Protein AF-A0A8H7ZMB0-F1 (afdb_monomer_lite)

Secondary structure (DSSP, 8-state):
-------S---HHHHHHTTHHHHSEEEEEEBTTT--EEEHHHHHHHHHHHHHHHHHHHHTS----------S---PPPHHHHHHHHHHHHHGGG--HHHHHHHHHHTT-B-TTT-PBBPPPEEEE-SPP-EESTT--EE-

pLDDT: mean 82.45, std 14.94, range [34.44, 94.38]

InterPro domains:
  IPR027031 Glycyl-tRNA synthetase/DNA polymerase subunit gamma-2 [PTHR10745] (1-140)
  IPR045864 Class II Aminoacyl-tRNA synthetase/Biotinyl protein ligase (BPL) and lipoyl protein ligase (LPL) [G3DSA:3.30.930.10] (1-139)
  IPR045864 Class II Aminoacyl-tRNA synthetase/Biotinyl protein ligase (BPL) and lipoyl protein ligase (LPL) [SSF55681] (1-137)

Organism: NCBI:txid278681

Sequence (140 aa):
MHEVDCAIITPQEVLQTSGHTEKFVDWVVRDEQTGEILRADHVVAAVLRARLEADREARGDGAKKCKKRKRDETRVLEDDVKRDYEAVLARIDALGGEQLGNVITRLEIKNPETGNVLSKPTQFNLMFETTVGPTGQLKG

Foldseek 3Di:
DDDDDDDPADFPVVCVVVCLQPPQWFWWKAFPPPRDIGGLLVLLLVVLVVVLVLLCVLVPVDDDDDDDDDDDDSDNDPPVVNVVSVVCNVCSVVDDQVRSQCSCVVVVGARPPPRGHIDRIDIDHPDDWDAPDPVSPTID

Structure (mmCIF, N/CA/C/O backbone):
data_AF-A0A8H7ZMB0-F1
#
_entry.id   AF-A0A8H7ZMB0-F1
#
loop_
_atom_site.group_PDB
_atom_site.id
_atom_site.type_symbol
_atom_site.label_atom_id
_atom_site.label_alt_id
_atom_site.label_comp_id
_atom_site.label_asym_id
_atom_site.label_entity_id
_atom_site.label_seq_id
_atom_site.pdbx_PDB_ins_code
_atom_site.Cartn_x
_atom_site.Cartn_y
_atom_site.Cartn_z
_atom_site.occupancy
_atom_site.B_iso_or_equiv
_atom_site.auth_seq_id
_atom_site.auth_comp_id
_atom_site.auth_asym_id
_atom_site.auth_atom_id
_atom_site.pdbx_PDB_model_num
ATOM 1 N N . MET A 1 1 ? -37.747 -5.924 2.935 1.00 71.69 1 MET A N 1
ATOM 2 C CA . MET A 1 1 ? -36.474 -5.270 3.294 1.00 71.69 1 MET A CA 1
ATOM 3 C C . MET A 1 1 ? -36.817 -4.206 4.313 1.00 71.69 1 MET A C 1
ATOM 5 O O . MET A 1 1 ? -37.716 -3.425 4.033 1.00 71.69 1 MET A O 1
ATOM 9 N N . HIS A 1 2 ? -36.220 -4.258 5.500 1.00 84.75 2 HIS A N 1
ATOM 10 C CA . HIS A 1 2 ? -36.438 -3.245 6.529 1.00 84.75 2 HIS A CA 1
ATOM 11 C C . HIS A 1 2 ? -35.232 -2.323 6.544 1.00 84.75 2 HIS A C 1
ATOM 13 O O . HIS A 1 2 ? -34.098 -2.797 6.550 1.00 84.75 2 HIS A O 1
ATOM 19 N N . GLU A 1 3 ? -35.499 -1.028 6.487 1.00 92.38 3 GLU A N 1
ATOM 20 C CA . GLU A 1 3 ? -34.482 0.002 6.610 1.00 92.38 3 GLU A CA 1
ATOM 21 C C . GLU A 1 3 ? -34.212 0.262 8.092 1.00 92.38 3 GLU A C 1
ATOM 23 O O . GLU A 1 3 ? -35.138 0.277 8.906 1.00 92.38 3 GLU A O 1
ATOM 28 N N . VAL A 1 4 ? -32.937 0.422 8.436 1.00 94.38 4 VAL A N 1
ATOM 29 C CA . VAL A 1 4 ? -32.474 0.724 9.790 1.00 94.38 4 VAL A CA 1
ATOM 30 C C . VAL A 1 4 ? -31.376 1.771 9.669 1.00 94.38 4 VAL A C 1
ATOM 32 O O . VAL A 1 4 ? -30.512 1.643 8.803 1.00 94.38 4 VAL A O 1
ATOM 35 N N . ASP A 1 5 ? -31.414 2.778 10.535 1.00 93.88 5 ASP A N 1
ATOM 36 C CA . ASP A 1 5 ? -30.399 3.825 10.625 1.00 93.88 5 ASP A CA 1
ATOM 37 C C . ASP A 1 5 ? -29.558 3.614 11.894 1.00 93.88 5 ASP A C 1
ATOM 39 O O . ASP A 1 5 ? -30.102 3.435 12.988 1.00 93.88 5 ASP A O 1
ATOM 43 N N . CYS A 1 6 ? -28.235 3.578 11.739 1.00 93.75 6 CYS A N 1
ATOM 44 C CA . CYS A 1 6 ? -27.280 3.199 12.781 1.00 93.75 6 CYS A CA 1
ATOM 45 C C . CYS A 1 6 ? -26.242 4.308 13.001 1.00 93.75 6 CYS A C 1
ATOM 47 O O . CYS A 1 6 ? -25.905 5.064 12.093 1.00 93.75 6 CYS A O 1
ATOM 49 N N . ALA A 1 7 ? -25.682 4.375 14.210 1.00 92.69 7 ALA A N 1
ATOM 50 C CA . ALA A 1 7 ? -24.626 5.333 14.529 1.00 92.69 7 ALA A CA 1
ATOM 51 C C . ALA A 1 7 ? -23.319 5.033 13.769 1.00 92.69 7 ALA A C 1
ATOM 53 O O . ALA A 1 7 ? -22.952 3.875 13.585 1.00 92.69 7 ALA A O 1
ATOM 54 N N . ILE A 1 8 ? -22.596 6.092 13.382 1.00 91.75 8 ILE A N 1
ATOM 55 C CA . ILE A 1 8 ? -21.293 5.994 12.698 1.00 91.75 8 ILE A CA 1
ATOM 56 C C . ILE A 1 8 ? -20.165 5.706 13.702 1.00 91.75 8 ILE A C 1
ATOM 58 O O . ILE A 1 8 ? -19.303 4.865 13.454 1.00 91.75 8 ILE A O 1
ATOM 62 N N . ILE A 1 9 ? -20.172 6.398 14.848 1.00 91.56 9 ILE A N 1
ATOM 63 C CA . ILE A 1 9 ? -19.178 6.196 15.909 1.00 91.56 9 ILE A CA 1
ATOM 64 C C . ILE A 1 9 ? -19.439 4.837 16.553 1.00 91.56 9 ILE A C 1
ATOM 66 O O . ILE A 1 9 ? -20.509 4.613 17.123 1.00 91.56 9 ILE A O 1
ATOM 70 N N . THR A 1 10 ? -18.455 3.947 16.469 1.00 91.81 10 THR A N 1
ATOM 71 C CA . THR A 1 10 ? -18.589 2.553 16.889 1.00 91.81 10 THR A CA 1
ATOM 72 C C . THR A 1 10 ? -17.586 2.261 18.002 1.00 91.81 10 THR A C 1
ATOM 74 O O . THR A 1 10 ? -16.401 2.481 17.797 1.00 91.81 10 THR A O 1
ATOM 77 N N . PRO A 1 11 ? -18.002 1.743 19.170 1.00 91.25 11 PRO A N 1
ATOM 78 C CA . PRO A 1 11 ? -17.065 1.394 20.234 1.00 91.25 11 PRO A CA 1
ATOM 79 C C . PRO A 1 11 ? -16.004 0.391 19.762 1.00 91.25 11 PRO A C 1
ATOM 81 O O . PRO A 1 11 ? -16.324 -0.575 19.062 1.00 91.25 11 PRO A O 1
ATOM 84 N N . GLN A 1 12 ? -14.759 0.570 20.209 1.00 89.81 12 GLN A N 1
ATOM 85 C CA . GLN A 1 12 ? -13.629 -0.270 19.798 1.00 89.81 12 GLN A CA 1
ATOM 86 C C . GLN A 1 12 ? -13.883 -1.776 20.015 1.00 89.81 12 GLN A C 1
ATOM 88 O O . GLN A 1 12 ? -13.484 -2.592 19.185 1.00 89.81 12 GLN A O 1
ATOM 93 N N . GLU A 1 13 ? -14.591 -2.160 21.082 1.00 89.94 13 GLU A N 1
ATOM 94 C CA . GLU A 1 13 ? -14.920 -3.562 21.387 1.00 89.94 13 GLU A CA 1
ATOM 95 C C . GLU A 1 13 ? -15.743 -4.239 20.277 1.00 89.94 13 GLU A C 1
ATOM 97 O O . GLU A 1 13 ? -15.554 -5.423 19.986 1.00 89.94 13 GLU A O 1
ATOM 102 N N . VAL A 1 14 ? -16.622 -3.490 19.601 1.00 91.81 14 VAL A N 1
ATOM 103 C CA . VAL A 1 14 ? -17.444 -4.002 18.492 1.00 91.81 14 VAL A CA 1
ATOM 104 C C . VAL A 1 14 ? -16.571 -4.269 17.261 1.00 91.81 14 VAL A C 1
ATOM 106 O O . VAL A 1 14 ? -16.701 -5.307 16.604 1.00 91.81 14 VAL A O 1
ATOM 109 N N . LEU A 1 15 ? -15.631 -3.367 16.968 1.00 89.50 15 LEU A N 1
ATOM 110 C CA . LEU A 1 15 ? -14.686 -3.509 15.855 1.00 89.50 15 LEU A CA 1
ATOM 111 C C . LEU A 1 15 ? -13.670 -4.630 16.106 1.00 89.50 15 LEU A C 1
ATOM 113 O O . LEU A 1 15 ? -13.306 -5.352 15.177 1.00 89.50 15 LEU A O 1
ATOM 117 N N . GLN A 1 16 ? -13.263 -4.824 17.361 1.00 88.56 16 GLN A N 1
ATOM 118 C CA . GLN A 1 16 ? -12.398 -5.931 17.756 1.00 88.56 16 GLN A CA 1
ATOM 119 C C . GLN A 1 16 ? -13.121 -7.275 17.639 1.00 88.56 16 GLN A C 1
ATOM 121 O O . GLN A 1 16 ? -12.604 -8.203 17.023 1.00 88.56 16 GLN A O 1
ATOM 126 N N . THR A 1 17 ? -14.349 -7.367 18.154 1.00 91.31 17 THR A N 1
ATOM 127 C CA . THR A 1 17 ? -15.142 -8.608 18.119 1.00 91.31 17 THR A CA 1
ATOM 128 C C . THR A 1 17 ? -15.512 -9.016 16.690 1.00 91.31 17 THR A C 1
ATOM 130 O O . THR A 1 17 ? -15.530 -10.199 16.361 1.00 91.31 17 THR A O 1
ATOM 133 N N . SER A 1 18 ? -15.772 -8.045 15.811 1.00 91.88 18 SER A N 1
ATOM 134 C CA . SER A 1 18 ? -16.020 -8.304 14.385 1.00 91.88 18 SER A CA 1
ATOM 135 C C . SER A 1 18 ? -14.745 -8.612 13.582 1.00 91.88 18 SER A C 1
ATOM 137 O O . SER A 1 18 ? -14.839 -9.032 12.428 1.00 91.88 18 SER A O 1
ATOM 139 N N . GLY A 1 19 ? -13.559 -8.434 14.175 1.00 86.25 19 GLY A N 1
ATOM 140 C CA . GLY A 1 19 ? -12.260 -8.684 13.545 1.00 86.25 19 GLY A CA 1
ATOM 141 C C . GLY A 1 19 ? -11.783 -7.580 12.595 1.00 86.25 19 GLY A C 1
ATOM 142 O O . GLY A 1 19 ? -10.793 -7.780 11.889 1.00 86.25 19 GLY A O 1
ATOM 143 N N . HIS A 1 20 ? -12.445 -6.418 12.566 1.00 87.00 20 HIS A N 1
ATOM 144 C CA . HIS A 1 20 ? -12.023 -5.284 11.737 1.00 87.00 20 HIS A CA 1
ATOM 145 C C . HIS A 1 20 ? -10.662 -4.739 12.180 1.00 87.00 20 HIS A C 1
ATOM 147 O O . HIS A 1 20 ? -9.839 -4.414 11.334 1.00 87.00 20 HIS A O 1
ATOM 153 N N . THR A 1 21 ? -10.372 -4.723 13.485 1.00 80.50 21 THR A N 1
ATOM 154 C CA . THR A 1 21 ? -9.079 -4.241 14.010 1.00 80.50 21 THR A CA 1
ATOM 155 C C . THR A 1 21 ? -7.875 -5.041 13.520 1.00 80.50 21 THR A C 1
ATOM 157 O O . THR A 1 21 ? -6.775 -4.506 13.471 1.00 80.50 21 THR A O 1
ATOM 160 N N . GLU A 1 22 ? -8.068 -6.313 13.169 1.00 82.06 22 GLU A N 1
ATOM 161 C CA . GLU A 1 22 ? -6.983 -7.210 12.752 1.00 82.06 22 GLU A CA 1
ATOM 162 C C . GLU A 1 22 ? -6.912 -7.378 11.232 1.00 82.06 22 GLU A C 1
ATOM 164 O O . GLU A 1 22 ? -5.833 -7.577 10.679 1.00 82.06 22 GLU A O 1
ATOM 169 N N . LYS A 1 23 ? -8.062 -7.327 10.549 1.00 82.50 23 LYS A N 1
ATOM 170 C CA . LYS A 1 23 ? -8.166 -7.630 9.114 1.00 82.50 23 LYS A CA 1
ATOM 171 C C . LYS A 1 23 ? -8.244 -6.392 8.232 1.00 82.50 23 LYS A C 1
ATOM 173 O O . LYS A 1 23 ? -7.942 -6.489 7.048 1.00 82.50 23 LYS A O 1
ATOM 178 N N . PHE A 1 24 ? -8.647 -5.248 8.779 1.00 85.75 24 PHE A N 1
ATOM 179 C CA . PHE A 1 24 ? -8.784 -3.998 8.033 1.00 85.75 24 PHE A CA 1
ATOM 180 C C . PHE A 1 24 ? -7.473 -3.201 8.043 1.00 85.75 24 PHE A C 1
ATOM 182 O O . PHE A 1 24 ? -7.415 -2.027 8.417 1.00 85.75 24 PHE A O 1
ATOM 189 N N . VAL A 1 25 ? -6.395 -3.891 7.673 1.00 87.12 25 VAL A N 1
ATOM 190 C CA . VAL A 1 25 ? -5.039 -3.349 7.631 1.00 87.12 25 VAL A CA 1
ATOM 191 C C . VAL A 1 25 ? -4.474 -3.492 6.227 1.00 87.12 25 VAL A C 1
ATOM 193 O O . VAL A 1 25 ? -4.558 -4.556 5.618 1.00 87.12 25 VAL A O 1
ATOM 196 N N . ASP A 1 26 ? -3.869 -2.420 5.731 1.00 91.19 26 ASP A N 1
ATOM 197 C CA . ASP A 1 26 ? -3.087 -2.443 4.500 1.00 91.19 26 ASP A CA 1
ATOM 198 C C . ASP A 1 26 ? -1.596 -2.526 4.818 1.00 91.19 26 ASP A C 1
ATOM 200 O O . ASP A 1 26 ? -1.124 -2.082 5.868 1.00 91.19 26 ASP A O 1
ATOM 204 N N . TRP A 1 27 ? -0.829 -3.064 3.874 1.00 92.44 27 TRP A N 1
ATOM 205 C CA . TRP A 1 27 ? 0.626 -3.022 3.933 1.00 92.44 27 TRP A CA 1
ATOM 206 C C . TRP A 1 27 ? 1.128 -1.708 3.347 1.00 92.44 27 TRP A C 1
ATOM 208 O O . TRP A 1 27 ? 0.907 -1.409 2.172 1.00 92.44 27 TRP A O 1
ATOM 218 N N . VAL A 1 28 ? 1.846 -0.936 4.155 1.00 93.19 28 VAL A N 1
ATOM 219 C CA . VAL A 1 28 ? 2.443 0.335 3.741 1.00 93.19 28 VAL A CA 1
ATOM 220 C C . VAL A 1 28 ? 3.958 0.281 3.826 1.00 93.19 28 VAL A C 1
ATOM 222 O O . VAL A 1 28 ? 4.530 -0.421 4.658 1.00 93.19 28 VAL A O 1
ATOM 225 N N . VAL A 1 29 ? 4.605 1.048 2.963 1.00 92.50 29 VAL A N 1
ATOM 226 C CA . VAL A 1 29 ? 6.047 1.276 2.938 1.00 92.50 29 VAL A CA 1
ATOM 227 C C . VAL A 1 29 ? 6.315 2.758 3.124 1.00 92.50 29 VAL A C 1
ATOM 229 O O . VAL A 1 29 ? 5.543 3.601 2.671 1.00 92.50 29 VAL A O 1
ATOM 232 N N . ARG A 1 30 ? 7.414 3.080 3.798 1.00 91.69 30 ARG A N 1
ATOM 233 C CA . ARG A 1 30 ? 7.816 4.456 4.064 1.00 91.69 30 ARG A CA 1
ATOM 234 C C . ARG A 1 30 ? 9.061 4.799 3.263 1.00 91.69 30 ARG A C 1
ATOM 236 O O . ARG A 1 30 ? 10.024 4.037 3.271 1.00 91.69 30 ARG A O 1
ATOM 243 N N . ASP A 1 31 ? 9.059 5.949 2.604 1.00 92.00 31 ASP A N 1
ATOM 244 C CA . ASP A 1 31 ? 10.274 6.535 2.038 1.00 92.00 31 ASP A CA 1
ATOM 245 C C . ASP A 1 31 ? 11.170 7.016 3.190 1.00 92.00 31 ASP A C 1
ATOM 247 O O . ASP A 1 31 ? 10.761 7.846 4.007 1.00 92.00 31 ASP A O 1
ATOM 251 N N . GLU A 1 32 ? 12.384 6.470 3.297 1.00 87.06 32 GLU A N 1
ATOM 252 C CA . GLU A 1 32 ? 13.279 6.764 4.423 1.00 87.06 32 GLU A CA 1
ATOM 253 C C . GLU A 1 32 ? 13.739 8.227 4.469 1.00 87.06 32 GLU A C 1
ATOM 255 O O . GLU A 1 32 ? 14.088 8.719 5.542 1.00 87.06 32 GLU A O 1
ATOM 260 N N . GLN A 1 33 ? 13.724 8.935 3.336 1.00 86.38 33 GLN A N 1
ATOM 261 C CA . GLN A 1 33 ? 14.208 10.313 3.259 1.00 86.38 33 GLN A CA 1
ATOM 262 C C . GLN A 1 33 ? 13.082 11.336 3.380 1.00 86.38 33 GLN A C 1
ATOM 264 O O . GLN A 1 33 ? 13.236 12.328 4.089 1.00 86.38 33 GLN A O 1
ATOM 269 N N . THR A 1 34 ? 11.955 11.121 2.696 1.00 86.38 34 THR A N 1
ATOM 270 C CA . THR A 1 34 ? 10.828 12.073 2.726 1.00 86.38 34 THR A CA 1
ATOM 271 C C . THR A 1 34 ? 9.855 11.792 3.866 1.00 86.38 34 THR A C 1
ATOM 273 O O . THR A 1 34 ? 9.113 12.679 4.282 1.00 86.38 34 THR A O 1
ATOM 276 N N . GLY A 1 35 ? 9.860 10.566 4.394 1.00 84.75 35 GLY A N 1
ATOM 277 C CA . GLY A 1 35 ? 8.895 10.107 5.383 1.00 84.75 35 GLY A CA 1
ATOM 278 C C . GLY A 1 35 ? 7.502 9.848 4.813 1.00 84.75 35 GLY A C 1
ATOM 279 O O . GLY A 1 35 ? 6.594 9.572 5.595 1.00 84.75 35 GLY A O 1
ATOM 280 N N . GLU A 1 36 ? 7.339 9.927 3.492 1.00 88.69 36 GLU A N 1
ATOM 281 C CA . GLU A 1 36 ? 6.086 9.654 2.798 1.00 88.69 36 GLU A CA 1
ATOM 282 C C . GLU A 1 36 ? 5.670 8.192 2.987 1.00 88.69 36 GLU A C 1
ATOM 284 O O . GLU A 1 36 ? 6.494 7.280 2.877 1.00 88.69 36 GLU A O 1
ATOM 289 N N . ILE A 1 37 ? 4.390 7.977 3.291 1.00 90.44 37 ILE A N 1
ATOM 290 C CA . ILE A 1 37 ? 3.806 6.650 3.479 1.00 90.44 37 ILE A CA 1
ATOM 291 C C . ILE A 1 37 ? 3.037 6.297 2.215 1.00 90.44 37 ILE A C 1
ATOM 293 O O . ILE A 1 37 ? 2.101 6.991 1.826 1.00 90.44 37 ILE A O 1
ATOM 297 N N . LEU A 1 38 ? 3.429 5.193 1.595 1.00 91.19 38 LEU A N 1
ATOM 298 C CA . LEU A 1 38 ? 2.856 4.702 0.356 1.00 91.19 38 LEU A CA 1
ATOM 299 C C . LEU A 1 38 ? 2.297 3.300 0.576 1.00 91.19 38 LEU A C 1
ATOM 301 O O . LEU A 1 38 ? 2.865 2.487 1.304 1.00 91.19 38 LEU A O 1
ATOM 305 N N . ARG A 1 39 ? 1.195 2.987 -0.098 1.00 91.94 39 ARG A N 1
ATOM 306 C CA . ARG A 1 39 ? 0.662 1.625 -0.141 1.00 91.94 39 ARG A CA 1
ATOM 307 C C . ARG A 1 39 ? 1.603 0.701 -0.915 1.00 91.94 39 ARG A C 1
ATOM 309 O O . ARG A 1 39 ? 1.964 0.995 -2.056 1.00 91.94 39 ARG A O 1
ATOM 316 N N . ALA A 1 40 ? 2.015 -0.403 -0.295 1.00 91.56 40 ALA A N 1
ATOM 317 C CA . ALA A 1 40 ? 3.048 -1.290 -0.829 1.00 91.56 40 ALA A CA 1
ATOM 318 C C . ALA A 1 40 ? 2.624 -1.943 -2.155 1.00 91.56 40 ALA A C 1
ATOM 320 O O . ALA A 1 40 ? 3.399 -1.987 -3.109 1.00 91.56 40 ALA A O 1
ATOM 321 N N . ASP A 1 41 ? 1.375 -2.395 -2.230 1.00 90.69 41 ASP A N 1
ATOM 322 C CA . ASP A 1 41 ? 0.743 -2.968 -3.417 1.00 90.69 41 ASP A CA 1
ATOM 323 C C . ASP A 1 41 ? 0.697 -1.966 -4.578 1.00 90.69 41 ASP A C 1
ATOM 325 O O . ASP A 1 41 ? 1.104 -2.283 -5.696 1.00 90.69 41 ASP A O 1
ATOM 329 N N . HIS A 1 42 ? 0.305 -0.720 -4.311 1.00 90.88 42 HIS A N 1
ATOM 330 C CA . HIS A 1 42 ? 0.255 0.323 -5.334 1.00 90.88 42 HIS A CA 1
ATOM 331 C C . HIS A 1 42 ? 1.642 0.668 -5.881 1.00 90.88 42 HIS A C 1
ATOM 333 O O . HIS A 1 42 ? 1.807 0.818 -7.093 1.00 90.88 42 HIS A O 1
ATOM 339 N N . VAL A 1 43 ? 2.649 0.764 -5.011 1.00 91.44 43 VAL A N 1
ATOM 340 C CA . VAL A 1 43 ? 4.029 1.055 -5.421 1.00 91.44 43 VAL A CA 1
ATOM 341 C C . VAL A 1 43 ? 4.582 -0.060 -6.301 1.00 91.44 43 VAL A C 1
ATOM 343 O O . VAL A 1 43 ? 5.119 0.205 -7.379 1.00 91.44 43 VAL A O 1
ATOM 346 N N . VAL A 1 44 ? 4.412 -1.314 -5.879 1.00 90.75 44 VAL A N 1
ATOM 347 C CA . VAL A 1 44 ? 4.855 -2.474 -6.657 1.00 90.75 44 VAL A CA 1
ATOM 348 C C . VAL A 1 44 ? 4.115 -2.530 -7.996 1.00 90.75 44 VAL A C 1
ATOM 350 O O . VAL A 1 44 ? 4.755 -2.688 -9.037 1.00 90.75 44 VAL A O 1
ATOM 353 N N . ALA A 1 45 ? 2.795 -2.319 -8.007 1.00 91.12 45 ALA A N 1
ATOM 354 C CA . ALA A 1 45 ? 2.009 -2.300 -9.235 1.00 91.12 45 ALA A CA 1
ATOM 355 C C . ALA A 1 45 ? 2.465 -1.205 -10.208 1.00 91.12 45 ALA A C 1
ATOM 357 O O . ALA A 1 45 ? 2.626 -1.472 -11.400 1.00 91.12 45 ALA A O 1
ATOM 358 N N . ALA A 1 46 ? 2.693 0.014 -9.715 1.00 90.88 46 ALA A N 1
ATOM 359 C CA . ALA A 1 46 ? 3.128 1.143 -10.530 1.00 90.88 46 ALA A CA 1
ATOM 360 C C . ALA A 1 46 ? 4.498 0.885 -11.173 1.00 90.88 46 ALA A C 1
ATOM 362 O O . ALA A 1 46 ? 4.661 1.083 -12.377 1.00 90.88 46 ALA A O 1
ATOM 363 N N . VAL A 1 47 ? 5.466 0.382 -10.399 1.00 90.50 47 VAL A N 1
ATOM 364 C CA . VAL A 1 47 ? 6.822 0.112 -10.901 1.00 90.50 47 VAL A CA 1
ATOM 365 C C . VAL A 1 47 ? 6.836 -1.046 -11.898 1.00 90.50 47 VAL A C 1
ATOM 367 O O . VAL A 1 47 ? 7.496 -0.948 -12.932 1.00 90.50 47 VAL A O 1
ATOM 370 N N . LEU A 1 48 ? 6.088 -2.124 -11.642 1.00 89.44 48 LEU A N 1
ATOM 371 C CA . LEU A 1 48 ? 5.991 -3.249 -12.576 1.00 89.44 48 LEU A CA 1
ATOM 372 C C . LEU A 1 48 ? 5.316 -2.848 -13.890 1.00 89.44 48 LEU A C 1
ATOM 374 O O . LEU A 1 48 ? 5.824 -3.182 -14.959 1.00 89.44 48 LEU A O 1
ATOM 378 N N . ARG A 1 49 ? 4.217 -2.085 -13.829 1.00 88.69 49 ARG A N 1
ATOM 379 C CA . ARG A 1 49 ? 3.547 -1.558 -15.028 1.00 88.69 49 ARG A CA 1
ATOM 380 C C . ARG A 1 49 ? 4.472 -0.650 -15.834 1.00 88.69 49 ARG A C 1
ATOM 382 O O . ARG A 1 49 ? 4.597 -0.855 -17.035 1.00 88.69 49 ARG A O 1
ATOM 389 N N . ALA A 1 50 ? 5.188 0.266 -15.180 1.00 88.50 50 ALA A N 1
ATOM 390 C CA . ALA A 1 50 ? 6.143 1.146 -15.853 1.00 88.50 50 ALA A CA 1
ATOM 391 C C . ALA A 1 50 ? 7.279 0.366 -16.546 1.00 88.50 50 ALA A C 1
ATOM 393 O O . ALA A 1 50 ? 7.667 0.702 -17.663 1.00 88.50 50 ALA A O 1
ATOM 394 N N . ARG A 1 51 ? 7.790 -0.708 -15.923 1.00 87.88 51 ARG A N 1
ATOM 395 C CA . ARG A 1 51 ? 8.806 -1.588 -16.534 1.00 87.88 51 ARG A CA 1
ATOM 396 C C . ARG A 1 51 ? 8.260 -2.351 -17.747 1.00 87.88 51 ARG A C 1
ATOM 398 O O . ARG A 1 51 ? 8.954 -2.454 -18.753 1.00 87.88 51 ARG A O 1
ATOM 405 N N . LEU A 1 52 ? 7.028 -2.859 -17.667 1.00 86.62 52 LEU A N 1
ATOM 406 C CA . LEU A 1 52 ? 6.361 -3.552 -18.778 1.00 86.62 52 LEU A CA 1
ATOM 407 C C . LEU A 1 52 ? 6.047 -2.610 -19.951 1.00 86.62 52 LEU A C 1
ATOM 409 O O . LEU A 1 52 ? 6.199 -2.994 -21.110 1.00 86.62 52 LEU A O 1
ATOM 413 N N . GLU A 1 53 ? 5.635 -1.374 -19.665 1.00 85.88 53 GLU A N 1
ATOM 414 C CA . GLU A 1 53 ? 5.432 -0.342 -20.686 1.00 85.88 53 GLU A CA 1
ATOM 415 C C . GLU A 1 53 ? 6.751 0.031 -21.372 1.00 85.88 53 GLU A C 1
ATOM 417 O O . GLU A 1 53 ? 6.801 0.066 -22.601 1.00 85.88 53 GLU A O 1
ATOM 422 N N . ALA A 1 54 ? 7.836 0.208 -20.610 1.00 84.38 54 ALA A N 1
ATOM 423 C CA . ALA A 1 54 ? 9.161 0.480 -21.167 1.00 84.38 54 ALA A CA 1
ATOM 424 C C . ALA A 1 54 ? 9.671 -0.653 -22.082 1.00 84.38 54 ALA A C 1
ATOM 426 O O . ALA A 1 54 ? 10.270 -0.377 -23.121 1.00 84.38 54 ALA A O 1
ATOM 427 N N . ASP A 1 55 ? 9.402 -1.921 -21.748 1.00 81.69 55 ASP A N 1
ATOM 428 C CA . ASP A 1 55 ? 9.712 -3.063 -22.624 1.00 81.69 55 ASP A CA 1
ATOM 429 C C . ASP A 1 55 ? 8.876 -3.053 -23.908 1.00 81.69 55 ASP A C 1
ATOM 431 O O . ASP A 1 55 ? 9.411 -3.249 -25.000 1.00 81.69 55 ASP A O 1
ATOM 435 N N . ARG A 1 56 ? 7.579 -2.741 -23.812 1.00 81.25 56 ARG A N 1
ATOM 436 C CA . ARG A 1 56 ? 6.714 -2.605 -24.991 1.00 81.25 56 ARG A CA 1
ATOM 437 C C . ARG A 1 56 ? 7.189 -1.486 -25.925 1.00 81.25 56 ARG A C 1
ATOM 439 O O . ARG A 1 56 ? 7.163 -1.658 -27.145 1.00 81.25 56 ARG A O 1
ATOM 446 N N . GLU A 1 57 ? 7.638 -0.363 -25.367 1.00 79.44 57 GLU A N 1
ATOM 447 C CA . GLU A 1 57 ? 8.240 0.738 -26.128 1.00 79.44 57 GLU A CA 1
ATOM 448 C C . GLU A 1 57 ? 9.582 0.336 -26.762 1.00 79.44 57 GLU A C 1
ATOM 450 O O . GLU A 1 57 ? 9.845 0.698 -27.910 1.00 79.44 57 GLU A O 1
ATOM 455 N N . ALA A 1 58 ? 10.403 -0.458 -26.065 1.00 75.62 58 ALA A N 1
ATOM 456 C CA . ALA A 1 58 ? 11.678 -0.964 -26.575 1.00 75.62 58 ALA A CA 1
ATOM 457 C C . ALA A 1 58 ? 11.514 -1.988 -27.716 1.00 75.62 58 ALA A C 1
ATOM 459 O O . ALA A 1 58 ? 12.339 -2.016 -28.630 1.00 75.62 58 ALA A O 1
ATOM 460 N N . ARG A 1 59 ? 10.452 -2.808 -27.687 1.00 72.62 59 ARG A N 1
ATOM 461 C CA . ARG A 1 59 ? 10.130 -3.809 -28.725 1.00 72.62 59 ARG A CA 1
ATOM 462 C C . ARG A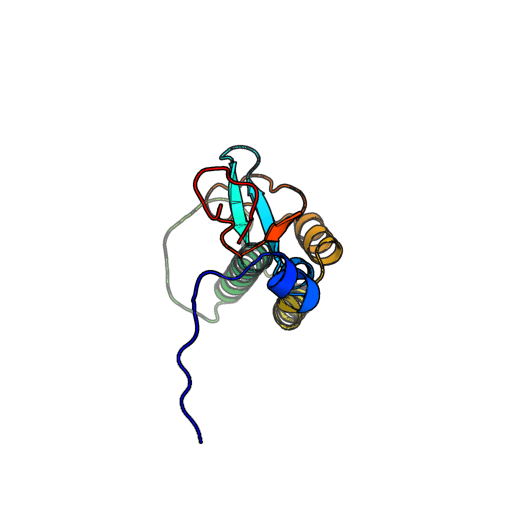 1 59 ? 9.406 -3.227 -29.949 1.00 72.62 59 ARG A C 1
ATOM 464 O O . ARG A 1 59 ? 9.360 -3.879 -30.987 1.00 72.62 59 ARG A O 1
ATOM 471 N N . GLY A 1 60 ? 8.904 -1.990 -29.868 1.00 62.53 60 GLY A N 1
ATOM 472 C CA . GLY A 1 60 ? 8.352 -1.253 -31.014 1.00 62.53 60 GLY A CA 1
ATOM 473 C C . GLY A 1 60 ? 6.841 -1.397 -31.249 1.00 62.53 60 GLY A C 1
ATOM 474 O O . GLY A 1 60 ? 6.342 -0.890 -32.252 1.00 62.53 60 GLY A O 1
ATOM 475 N N . ASP A 1 61 ? 6.088 -1.995 -30.320 1.00 58.12 61 ASP A N 1
ATOM 476 C CA . ASP A 1 61 ? 4.643 -2.265 -30.464 1.00 58.12 61 ASP A CA 1
ATOM 477 C C . ASP A 1 61 ? 3.723 -1.085 -30.054 1.00 58.12 61 ASP A C 1
ATOM 479 O O . ASP A 1 61 ? 2.521 -1.257 -29.814 1.00 58.12 61 ASP A O 1
ATOM 483 N N . GLY A 1 62 ? 4.260 0.136 -29.938 1.00 48.19 62 GLY A N 1
ATOM 484 C CA . GLY A 1 62 ? 3.487 1.316 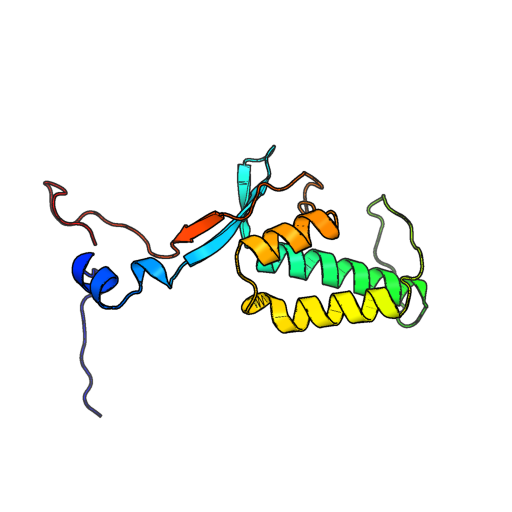-29.534 1.00 48.19 62 GLY A CA 1
ATOM 485 C C . GLY A 1 62 ? 4.194 2.648 -29.775 1.00 48.19 62 GLY A C 1
ATOM 486 O O . GLY A 1 62 ? 4.982 3.113 -28.961 1.00 48.19 62 GLY A O 1
ATOM 487 N N . ALA A 1 63 ? 3.866 3.318 -30.879 1.00 48.50 63 ALA A N 1
ATOM 488 C CA . ALA A 1 63 ? 4.286 4.690 -31.134 1.00 48.50 63 ALA A CA 1
ATOM 489 C C . ALA A 1 63 ? 3.514 5.682 -30.244 1.00 48.50 63 ALA A C 1
ATOM 491 O O . ALA A 1 63 ? 2.384 6.029 -30.573 1.00 48.50 63 ALA A O 1
ATOM 492 N N . LYS A 1 64 ? 4.136 6.198 -29.174 1.00 43.03 64 LYS A N 1
ATOM 493 C CA . LYS A 1 64 ? 3.881 7.544 -28.613 1.00 43.03 64 LYS A CA 1
ATOM 494 C C . LYS A 1 64 ? 5.120 8.030 -27.845 1.00 43.03 64 LYS A C 1
ATOM 496 O O .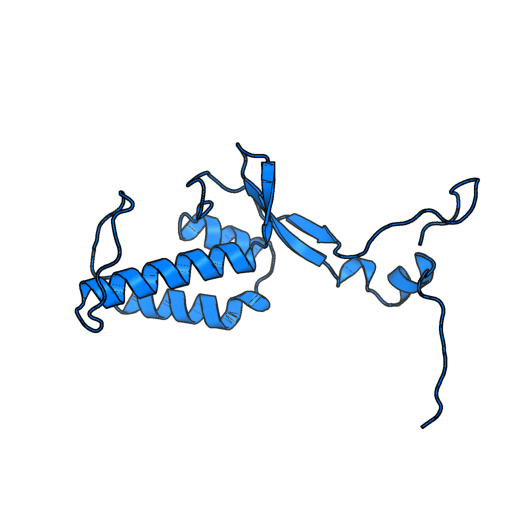 LYS A 1 64 ? 5.374 7.622 -26.725 1.00 43.03 64 LYS A O 1
ATOM 501 N N . LYS A 1 65 ? 5.889 8.948 -28.446 1.00 44.38 65 LYS A N 1
ATOM 502 C CA . LYS A 1 65 ? 6.983 9.675 -27.772 1.00 44.38 65 LYS A CA 1
ATOM 503 C C . LYS A 1 65 ? 6.430 10.461 -26.575 1.00 44.38 65 LYS A C 1
ATOM 505 O O . LYS A 1 65 ? 5.750 11.463 -26.794 1.00 44.38 65 LYS A O 1
ATOM 510 N N . CYS A 1 66 ? 6.812 10.109 -25.348 1.00 35.31 66 CYS A N 1
ATOM 511 C CA . CYS A 1 66 ? 6.787 11.045 -24.224 1.00 35.31 66 CYS A CA 1
ATOM 512 C C . CYS A 1 66 ? 8.182 11.200 -23.598 1.00 35.31 66 CYS A C 1
ATOM 514 O O . CYS A 1 66 ? 9.042 10.329 -23.664 1.00 35.31 66 CYS A O 1
ATOM 516 N N . LYS A 1 67 ? 8.452 12.411 -23.116 1.00 34.44 67 LYS A N 1
ATOM 517 C CA . LYS A 1 67 ? 9.782 12.956 -22.840 1.00 34.44 67 LYS A CA 1
ATOM 518 C C . LYS A 1 67 ? 10.394 12.415 -21.539 1.00 34.44 67 LYS A C 1
ATOM 520 O O . LYS A 1 67 ? 9.870 12.654 -20.462 1.00 34.44 67 LYS A O 1
ATOM 525 N N . LYS A 1 68 ? 11.602 11.860 -21.674 1.00 38.56 68 LYS A N 1
ATOM 526 C CA . LYS A 1 68 ? 12.806 12.040 -20.832 1.00 38.56 68 LYS A CA 1
ATOM 527 C C . LYS A 1 68 ? 12.575 12.248 -19.317 1.00 38.56 68 LYS A C 1
ATOM 529 O O . LYS A 1 68 ? 12.584 13.380 -18.837 1.00 38.56 68 LYS A O 1
ATOM 534 N N . ARG A 1 69 ? 12.611 11.152 -18.555 1.00 34.94 69 ARG A N 1
ATOM 535 C CA . ARG A 1 69 ? 13.334 11.089 -17.270 1.00 34.94 69 ARG A CA 1
ATOM 536 C C . ARG A 1 69 ? 14.403 9.995 -17.375 1.00 34.94 69 ARG A C 1
ATOM 538 O O . ARG A 1 69 ? 14.222 9.005 -18.069 1.00 34.94 69 ARG A O 1
ATOM 545 N N . LYS A 1 70 ? 15.589 10.298 -16.855 1.00 39.91 70 LYS A N 1
ATOM 546 C CA . LYS A 1 70 ? 16.869 9.628 -17.134 1.00 39.91 70 LYS A CA 1
ATOM 547 C C . LYS A 1 70 ? 17.122 8.544 -16.074 1.00 39.91 70 LYS A C 1
ATOM 549 O O . LYS A 1 70 ? 16.936 8.865 -14.905 1.00 39.91 70 LYS A O 1
ATOM 554 N N . ARG A 1 71 ? 17.686 7.396 -16.510 1.00 35.12 71 ARG A N 1
ATOM 555 C CA . ARG A 1 71 ? 18.264 6.260 -15.734 1.00 35.12 71 ARG A CA 1
ATOM 556 C C . ARG A 1 71 ? 17.207 5.195 -15.362 1.00 35.12 71 ARG A C 1
ATOM 558 O O . ARG A 1 71 ? 16.269 5.536 -14.666 1.00 35.12 71 ARG A O 1
ATOM 565 N N . ASP A 1 72 ? 17.212 3.943 -15.817 1.00 36.31 72 ASP A N 1
ATOM 566 C CA . ASP A 1 72 ? 18.248 3.012 -16.286 1.00 36.31 72 ASP A CA 1
ATOM 567 C C . ASP A 1 72 ? 17.775 2.237 -17.538 1.00 36.31 72 ASP A C 1
ATOM 569 O O . ASP A 1 72 ? 16.589 1.983 -17.708 1.00 36.31 72 ASP A O 1
ATOM 573 N N . GLU A 1 73 ? 18.735 1.919 -18.406 1.00 41.62 73 GLU A N 1
ATOM 574 C CA . GLU A 1 73 ? 18.752 0.904 -19.476 1.00 41.62 73 GLU A CA 1
ATOM 575 C C . GLU A 1 73 ? 17.422 0.469 -20.131 1.00 41.62 73 GLU A C 1
ATOM 577 O O . GLU A 1 73 ? 16.718 -0.423 -19.667 1.00 41.62 73 GLU A O 1
ATOM 582 N N . THR A 1 74 ? 17.156 1.006 -21.329 1.00 46.94 74 THR A N 1
ATOM 583 C CA . THR A 1 74 ? 16.237 0.427 -22.323 1.00 46.94 74 THR A CA 1
ATOM 584 C C . THR A 1 74 ? 16.793 -0.918 -22.804 1.00 46.94 74 THR A C 1
ATOM 586 O O . THR A 1 74 ? 17.434 -1.008 -23.850 1.00 46.94 74 THR A O 1
ATOM 589 N N . ARG A 1 75 ? 16.617 -1.964 -22.000 1.00 55.75 75 ARG A N 1
ATOM 590 C CA . ARG A 1 75 ? 16.982 -3.341 -22.327 1.00 55.75 75 ARG A CA 1
ATOM 591 C C . ARG A 1 75 ? 15.684 -4.122 -22.475 1.00 55.75 75 ARG A C 1
ATOM 593 O O . ARG A 1 75 ? 14.824 -4.038 -21.605 1.00 55.75 75 ARG A O 1
ATOM 600 N N . VAL A 1 76 ? 15.536 -4.829 -23.593 1.00 61.84 76 VAL A N 1
ATOM 601 C CA . VAL A 1 76 ? 14.417 -5.757 -23.798 1.00 61.84 76 VAL A CA 1
ATOM 602 C C . VAL A 1 76 ? 14.409 -6.717 -22.611 1.00 61.84 76 VAL A C 1
ATOM 604 O O . VAL A 1 76 ? 15.432 -7.348 -22.332 1.00 61.84 76 VAL A O 1
ATOM 607 N N . LEU A 1 77 ? 13.300 -6.763 -21.873 1.00 69.19 77 LEU A N 1
ATOM 608 C CA . LEU A 1 77 ? 13.148 -7.719 -20.782 1.00 69.19 77 LEU A CA 1
ATOM 609 C C . LEU A 1 77 ? 13.099 -9.108 -21.408 1.00 69.19 77 LEU A C 1
ATOM 611 O O . LEU A 1 77 ? 12.473 -9.289 -22.451 1.00 69.19 77 LEU A O 1
ATOM 615 N N . GLU A 1 78 ? 13.746 -10.094 -20.796 1.00 76.50 78 GLU A N 1
ATOM 616 C CA . GLU A 1 78 ? 13.566 -11.476 -21.238 1.00 76.50 78 GLU A CA 1
ATOM 617 C C . GLU A 1 78 ? 12.098 -11.890 -21.055 1.00 76.50 78 GLU A C 1
ATOM 619 O O . GLU A 1 78 ? 11.426 -11.446 -20.116 1.00 76.50 78 GLU A O 1
ATOM 624 N N . ASP A 1 79 ? 11.584 -12.730 -21.958 1.00 79.69 79 ASP A N 1
ATOM 625 C CA . ASP A 1 79 ? 10.173 -13.143 -21.941 1.00 79.69 79 ASP A CA 1
ATOM 626 C C . ASP A 1 79 ? 9.787 -13.843 -20.625 1.00 79.69 79 ASP A C 1
ATOM 628 O O . ASP A 1 79 ? 8.651 -13.717 -20.163 1.00 79.69 79 ASP A O 1
ATOM 632 N N . ASP A 1 80 ? 10.744 -14.504 -19.971 1.00 82.25 80 ASP A N 1
ATOM 633 C CA . ASP A 1 80 ? 10.558 -15.112 -18.654 1.00 82.25 80 ASP A CA 1
ATOM 634 C C . ASP A 1 80 ? 10.340 -14.063 -17.549 1.00 82.25 80 ASP A C 1
ATOM 636 O O . ASP A 1 80 ? 9.416 -14.191 -16.745 1.00 82.25 80 ASP A O 1
ATOM 640 N N . VAL A 1 81 ? 11.098 -12.961 -17.556 1.00 85.25 81 VAL A N 1
ATOM 641 C CA . VAL A 1 81 ? 10.955 -11.872 -16.568 1.00 85.25 81 VAL A CA 1
ATOM 642 C C . VAL A 1 81 ? 9.618 -11.148 -16.738 1.00 85.25 81 VAL A C 1
ATOM 644 O O . VAL A 1 81 ? 8.976 -10.760 -15.760 1.00 85.25 81 VAL A O 1
ATOM 647 N N . LYS A 1 82 ? 9.161 -10.993 -17.984 1.00 84.62 82 LYS A N 1
ATOM 648 C CA . LYS A 1 82 ? 7.851 -10.412 -18.285 1.00 84.62 82 LYS A CA 1
ATOM 649 C C . LYS A 1 82 ? 6.714 -11.249 -17.696 1.00 84.62 82 LYS A C 1
ATOM 651 O O . LYS A 1 82 ? 5.833 -10.701 -17.033 1.00 84.62 82 LYS A O 1
ATOM 656 N N . ARG A 1 83 ? 6.764 -12.571 -17.892 1.00 86.62 83 ARG A N 1
ATOM 657 C CA . ARG A 1 83 ? 5.787 -13.507 -17.314 1.00 86.62 83 ARG A CA 1
ATOM 658 C C . ARG A 1 83 ? 5.792 -13.453 -15.790 1.00 86.62 83 ARG A C 1
ATOM 660 O O . ARG A 1 83 ? 4.721 -13.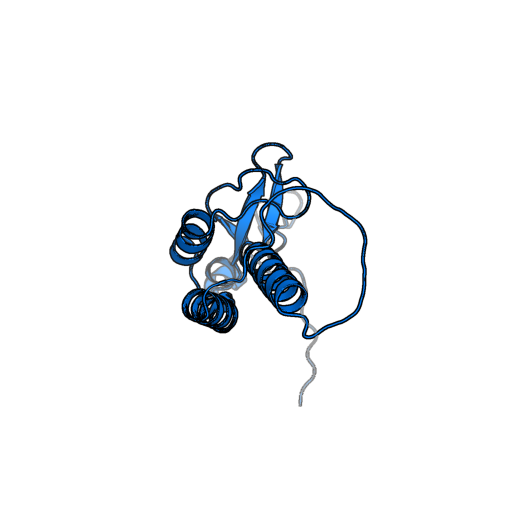468 -15.187 1.00 86.62 83 ARG A O 1
ATOM 667 N N . ASP A 1 84 ? 6.965 -13.332 -15.174 1.00 87.50 84 ASP A N 1
ATOM 668 C CA . ASP A 1 84 ? 7.084 -13.180 -13.724 1.00 87.50 84 ASP A CA 1
ATOM 669 C C . ASP A 1 84 ? 6.426 -11.889 -13.220 1.00 87.50 84 ASP A C 1
ATOM 671 O O . ASP A 1 84 ? 5.709 -11.910 -12.219 1.00 87.50 84 ASP A O 1
ATOM 675 N N . TYR A 1 85 ? 6.617 -10.762 -13.911 1.00 89.00 85 TYR A N 1
ATOM 676 C CA . TYR A 1 85 ? 5.985 -9.492 -13.539 1.00 89.00 85 TYR A CA 1
ATOM 677 C C . TYR A 1 85 ? 4.462 -9.545 -13.668 1.00 89.00 85 TYR A C 1
ATOM 679 O O . TYR A 1 85 ? 3.757 -9.103 -12.760 1.00 89.00 85 TYR A O 1
ATOM 687 N N . GLU A 1 86 ? 3.947 -10.126 -14.751 1.00 89.00 86 GLU A N 1
ATOM 688 C CA . GLU A 1 86 ? 2.509 -10.336 -14.942 1.00 89.00 86 GLU A CA 1
ATOM 689 C C . GLU A 1 86 ? 1.927 -11.275 -13.871 1.00 89.00 86 GLU A C 1
ATOM 691 O O . GLU A 1 86 ? 0.863 -10.996 -13.314 1.00 89.00 86 GLU A O 1
ATOM 696 N N . ALA A 1 87 ? 2.648 -12.340 -13.505 1.00 90.12 87 ALA A N 1
ATOM 697 C CA . ALA A 1 87 ? 2.237 -13.264 -12.449 1.00 90.12 87 ALA A CA 1
ATOM 698 C C . ALA A 1 87 ? 2.214 -12.608 -11.058 1.00 90.12 87 ALA A C 1
ATOM 700 O O . ALA A 1 87 ? 1.317 -12.888 -10.259 1.00 90.12 87 ALA A O 1
ATOM 701 N N . VAL A 1 88 ? 3.178 -11.728 -10.764 1.00 88.88 88 VAL A N 1
ATOM 702 C CA . VAL A 1 88 ? 3.198 -10.943 -9.520 1.00 88.88 88 VAL A CA 1
ATOM 703 C C . VAL A 1 88 ? 2.035 -9.950 -9.498 1.00 88.88 88 VAL A C 1
ATOM 705 O O . VAL A 1 88 ? 1.322 -9.893 -8.499 1.00 88.88 88 VAL A O 1
ATOM 708 N N . LEU A 1 89 ? 1.789 -9.226 -10.595 1.00 89.81 89 LEU A N 1
ATOM 709 C CA . LEU A 1 89 ? 0.664 -8.289 -10.711 1.00 89.81 89 LEU A CA 1
ATOM 710 C C . LEU A 1 89 ? -0.693 -8.979 -10.532 1.00 89.81 89 LEU A C 1
ATOM 712 O O . LEU A 1 89 ? -1.568 -8.431 -9.872 1.00 89.81 89 LEU A O 1
ATOM 716 N N . ALA A 1 90 ? -0.860 -10.188 -11.070 1.00 90.75 90 ALA A N 1
ATOM 717 C CA . ALA A 1 90 ? -2.102 -10.950 -10.947 1.00 90.75 90 ALA A CA 1
ATOM 718 C C . ALA A 1 90 ? -2.401 -11.420 -9.511 1.00 90.75 90 ALA A C 1
ATOM 720 O O . ALA A 1 90 ? -3.539 -11.763 -9.202 1.00 90.75 90 ALA A O 1
ATOM 721 N N . ARG A 1 91 ? -1.387 -11.479 -8.639 1.00 90.88 91 ARG A N 1
ATOM 722 C CA . ARG A 1 91 ? -1.505 -12.002 -7.268 1.00 90.88 91 ARG A CA 1
ATOM 723 C C . ARG A 1 91 ? -1.252 -10.951 -6.194 1.00 90.88 91 ARG A C 1
ATOM 725 O O . ARG A 1 91 ? -1.242 -11.311 -5.022 1.00 90.88 91 ARG A O 1
ATOM 732 N N . ILE A 1 92 ? -1.039 -9.694 -6.578 1.00 89.94 92 ILE A N 1
ATOM 733 C CA . ILE A 1 92 ? -0.540 -8.642 -5.689 1.00 89.94 92 ILE A CA 1
ATOM 734 C C . ILE A 1 92 ? -1.441 -8.407 -4.471 1.00 89.94 92 ILE A C 1
ATOM 736 O O . ILE A 1 92 ? -0.929 -8.300 -3.361 1.00 89.94 92 ILE A O 1
ATOM 740 N N . ASP A 1 93 ? -2.761 -8.461 -4.663 1.00 85.31 93 ASP A N 1
ATOM 741 C CA . ASP A 1 93 ? -3.764 -8.269 -3.605 1.00 85.31 93 ASP A CA 1
ATOM 742 C C . ASP A 1 93 ? -3.788 -9.417 -2.582 1.00 85.31 93 ASP A C 1
ATOM 744 O O . ASP A 1 93 ? -4.283 -9.265 -1.469 1.00 85.31 93 ASP A O 1
ATOM 748 N N . ALA A 1 94 ? -3.254 -10.585 -2.951 1.00 86.88 94 ALA A N 1
ATOM 749 C CA . ALA A 1 94 ? -3.183 -11.762 -2.089 1.00 86.88 94 ALA A CA 1
ATOM 750 C C . ALA A 1 94 ? -1.826 -11.905 -1.378 1.00 86.88 94 ALA A C 1
ATOM 752 O O . ALA A 1 94 ? -1.639 -12.852 -0.609 1.00 86.88 94 ALA A O 1
ATOM 753 N N . LEU A 1 95 ? -0.859 -11.020 -1.653 1.00 87.69 95 LEU A N 1
ATOM 754 C CA . LEU A 1 95 ? 0.467 -11.096 -1.047 1.00 87.69 95 LEU A CA 1
ATOM 755 C C . LEU A 1 95 ? 0.449 -10.542 0.381 1.00 87.69 95 LEU A C 1
ATOM 757 O O . LEU A 1 95 ? -0.013 -9.435 0.644 1.00 87.69 95 LEU A O 1
ATOM 761 N N . GLY A 1 96 ? 1.016 -11.308 1.313 1.00 88.44 96 GLY A N 1
ATOM 762 C CA . GLY A 1 96 ? 1.258 -10.840 2.679 1.00 88.44 96 GLY A CA 1
ATOM 763 C C . GLY A 1 96 ? 2.452 -9.883 2.774 1.00 88.44 96 GLY A C 1
ATOM 764 O O . GLY A 1 96 ? 3.243 -9.755 1.838 1.00 88.44 96 GLY A O 1
ATOM 765 N N . GLY A 1 97 ? 2.644 -9.267 3.943 1.00 87.12 97 GLY A N 1
ATOM 766 C CA . GLY A 1 97 ? 3.700 -8.273 4.174 1.00 87.12 97 GLY A CA 1
ATOM 767 C C . GLY A 1 97 ? 5.118 -8.775 3.899 1.00 87.12 97 GLY A C 1
ATOM 768 O O . GLY A 1 97 ? 5.896 -8.080 3.249 1.00 87.12 97 GLY A O 1
ATOM 769 N N . GLU A 1 98 ? 5.450 -10.004 4.309 1.00 89.69 98 GLU A N 1
ATOM 770 C CA . GLU A 1 98 ? 6.764 -10.593 4.005 1.00 89.69 98 GLU A CA 1
ATOM 771 C C . GLU A 1 98 ? 6.953 -10.854 2.509 1.00 89.69 98 GLU A C 1
ATOM 773 O O . GLU A 1 98 ? 8.028 -10.618 1.965 1.00 89.69 98 GLU A O 1
ATOM 778 N N . GLN A 1 99 ? 5.905 -11.314 1.822 1.00 90.44 99 GLN A N 1
ATOM 779 C CA . GLN A 1 99 ? 5.967 -11.588 0.388 1.00 90.44 99 GLN A CA 1
ATOM 780 C C . GLN A 1 99 ? 6.116 -10.290 -0.409 1.00 90.44 99 GLN A C 1
ATOM 782 O O . GLN A 1 99 ? 6.961 -10.226 -1.300 1.00 90.44 99 GLN A O 1
ATOM 787 N N . LEU A 1 100 ? 5.361 -9.247 -0.049 1.00 89.88 100 LEU A N 1
ATOM 788 C CA . LEU A 1 100 ? 5.521 -7.903 -0.606 1.00 89.88 100 LEU A CA 1
ATOM 789 C C . LEU A 1 100 ? 6.929 -7.364 -0.342 1.00 89.88 100 LEU A C 1
ATOM 791 O O . LEU A 1 100 ? 7.569 -6.864 -1.263 1.00 89.88 100 LEU A O 1
ATOM 795 N N . GLY A 1 101 ? 7.451 -7.539 0.874 1.00 90.25 101 GLY A N 1
ATOM 796 C CA . GLY A 1 101 ? 8.815 -7.144 1.226 1.00 90.25 101 GLY A CA 1
ATOM 797 C C . GLY A 1 101 ? 9.858 -7.851 0.363 1.00 90.25 101 GLY A C 1
ATOM 798 O O . GLY A 1 101 ? 10.726 -7.202 -0.217 1.00 90.25 101 GLY A O 1
ATOM 799 N N . ASN A 1 102 ? 9.718 -9.166 0.187 1.00 91.69 102 ASN A N 1
ATOM 800 C CA . ASN A 1 102 ? 10.593 -9.960 -0.670 1.00 91.69 102 ASN A CA 1
ATOM 801 C C . ASN A 1 102 ? 10.527 -9.512 -2.133 1.00 91.69 102 ASN A C 1
ATOM 803 O O . ASN A 1 102 ? 11.563 -9.444 -2.788 1.00 91.69 102 ASN A O 1
ATOM 807 N N . VAL A 1 103 ? 9.342 -9.183 -2.656 1.00 90.69 103 VAL A N 1
ATOM 808 C CA . VAL A 1 103 ? 9.190 -8.651 -4.019 1.00 90.69 103 VAL A CA 1
ATOM 809 C C . VAL A 1 103 ? 9.884 -7.297 -4.153 1.00 90.69 103 VAL A C 1
ATOM 811 O O . VAL A 1 103 ? 10.625 -7.099 -5.116 1.00 90.69 103 VAL A O 1
ATOM 814 N N . ILE A 1 104 ? 9.702 -6.399 -3.182 1.00 90.06 104 ILE A N 1
ATOM 815 C CA . ILE A 1 104 ? 10.326 -5.070 -3.169 1.00 90.06 104 ILE A CA 1
ATOM 816 C C . ILE A 1 104 ? 11.851 -5.183 -3.157 1.00 90.06 104 ILE A C 1
ATOM 818 O O . ILE A 1 104 ? 12.512 -4.520 -3.953 1.00 90.06 104 ILE A O 1
ATOM 822 N N . THR A 1 105 ? 12.415 -6.053 -2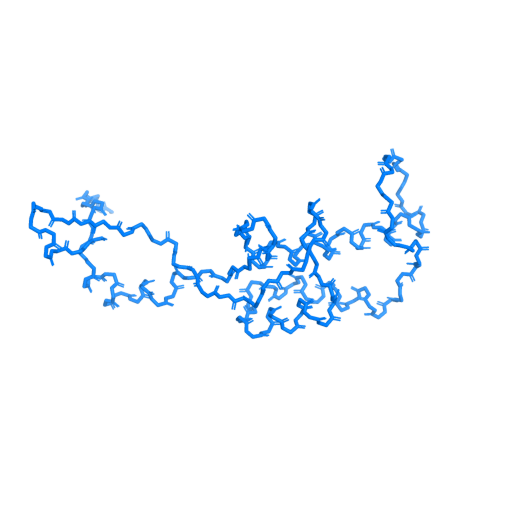.316 1.00 89.50 105 THR A N 1
ATOM 823 C CA . THR A 1 105 ? 13.867 -6.269 -2.255 1.00 89.50 105 THR A CA 1
ATOM 824 C C . THR A 1 105 ? 14.393 -6.983 -3.501 1.00 89.50 105 THR A C 1
ATOM 826 O O . THR A 1 105 ? 15.367 -6.529 -4.091 1.00 89.50 105 THR A O 1
ATOM 829 N N . ARG A 1 106 ? 13.743 -8.069 -3.944 1.00 89.75 106 ARG A N 1
ATOM 830 C CA . ARG A 1 106 ? 14.173 -8.872 -5.104 1.00 89.75 106 ARG A CA 1
ATOM 831 C C . ARG A 1 106 ? 14.184 -8.067 -6.399 1.00 89.75 106 ARG A C 1
ATOM 833 O O . ARG A 1 106 ? 15.044 -8.288 -7.241 1.00 89.75 106 ARG A O 1
ATOM 840 N N . LEU A 1 107 ? 13.204 -7.185 -6.577 1.00 87.44 107 LEU A N 1
ATOM 841 C CA . LEU A 1 107 ? 13.053 -6.376 -7.785 1.00 87.44 107 LEU A CA 1
ATOM 842 C C . LEU A 1 107 ? 13.625 -4.962 -7.633 1.00 87.44 107 LEU A C 1
ATOM 844 O O . LEU A 1 107 ? 13.417 -4.143 -8.532 1.00 87.44 107 LEU A O 1
ATOM 848 N N . GLU A 1 108 ? 14.307 -4.685 -6.516 1.00 87.69 108 GLU A N 1
ATOM 849 C CA . GLU A 1 108 ? 14.889 -3.385 -6.161 1.00 87.69 108 GLU A CA 1
ATOM 850 C C . GLU A 1 108 ? 13.918 -2.223 -6.424 1.00 87.69 108 GLU A C 1
ATOM 852 O O . GLU A 1 108 ? 14.218 -1.255 -7.130 1.00 87.69 108 GLU A O 1
ATOM 857 N N . ILE A 1 109 ? 12.696 -2.360 -5.907 1.00 88.69 109 ILE A N 1
ATOM 858 C CA . ILE A 1 109 ? 11.625 -1.380 -6.087 1.00 88.69 109 ILE A CA 1
ATOM 859 C C . ILE A 1 109 ? 11.901 -0.178 -5.183 1.00 88.69 109 ILE A C 1
ATOM 861 O O . ILE A 1 109 ? 12.150 -0.314 -3.987 1.00 88.69 109 ILE A O 1
ATOM 865 N N . LYS A 1 110 ? 11.849 1.009 -5.782 1.00 89.62 110 LYS A N 1
ATOM 866 C CA . LYS A 1 110 ? 12.082 2.305 -5.139 1.00 89.62 110 LYS A CA 1
ATOM 867 C C . LYS A 1 110 ? 10.833 3.165 -5.254 1.00 89.62 110 LYS A C 1
ATOM 869 O O . LYS A 1 110 ? 9.938 2.843 -6.038 1.00 89.62 110 LYS A O 1
ATOM 874 N N . ASN A 1 111 ? 10.785 4.263 -4.505 1.00 87.38 111 ASN A N 1
ATOM 875 C CA . ASN A 1 111 ? 9.712 5.240 -4.656 1.00 87.38 111 ASN A CA 1
ATOM 876 C C . ASN A 1 111 ? 9.676 5.731 -6.128 1.00 87.38 111 ASN A C 1
ATOM 878 O O . ASN A 1 111 ? 10.704 6.197 -6.626 1.00 87.38 111 ASN A O 1
ATOM 882 N N . PRO A 1 112 ? 8.543 5.604 -6.847 1.00 83.31 112 PRO A N 1
ATOM 883 C CA . PRO A 1 112 ? 8.448 5.973 -8.260 1.00 83.31 112 PRO A CA 1
ATOM 884 C C . PRO A 1 112 ? 8.627 7.477 -8.516 1.00 83.31 112 PRO A C 1
ATOM 886 O O . PRO A 1 112 ? 9.019 7.862 -9.619 1.00 83.31 112 PRO A O 1
ATOM 889 N N . GLU A 1 113 ? 8.365 8.329 -7.524 1.00 82.00 113 GLU A N 1
ATOM 890 C CA . GLU A 1 113 ? 8.485 9.780 -7.675 1.00 82.00 113 GLU A CA 1
ATOM 891 C C . GLU A 1 113 ? 9.882 10.293 -7.321 1.00 82.00 113 GLU A C 1
ATOM 893 O O . GLU A 1 113 ? 10.456 11.095 -8.065 1.00 82.00 113 GLU A O 1
ATOM 898 N N . THR A 1 114 ? 10.434 9.820 -6.201 1.00 81.69 114 THR A N 1
ATOM 899 C CA . THR A 1 114 ? 11.697 10.320 -5.631 1.00 81.69 114 THR A CA 1
ATOM 900 C C . THR A 1 114 ? 12.905 9.451 -5.982 1.00 81.69 114 THR A C 1
ATOM 902 O O . THR A 1 114 ? 14.031 9.942 -6.004 1.00 81.69 114 THR A O 1
ATOM 905 N N . GLY A 1 115 ? 12.698 8.168 -6.295 1.00 82.00 115 GLY A N 1
ATOM 906 C CA . GLY A 1 115 ? 13.770 7.198 -6.524 1.00 82.00 115 GLY A CA 1
ATOM 907 C C . GLY A 1 115 ? 14.467 6.720 -5.246 1.00 82.00 115 GLY A C 1
ATOM 908 O O . GLY A 1 115 ? 15.534 6.110 -5.334 1.00 82.00 115 GLY A O 1
ATOM 909 N N . ASN A 1 116 ? 13.890 6.981 -4.071 1.00 88.62 116 ASN A N 1
ATOM 910 C CA . ASN A 1 116 ? 14.467 6.614 -2.780 1.00 88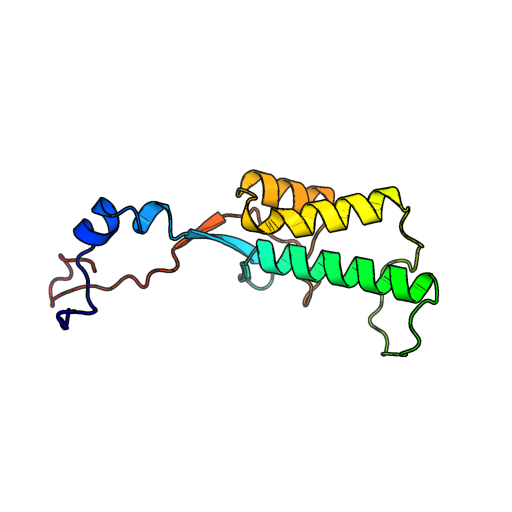.62 116 ASN A CA 1
ATOM 911 C C . ASN A 1 116 ? 14.195 5.158 -2.391 1.00 88.62 116 ASN A C 1
ATOM 913 O O . ASN A 1 116 ? 13.288 4.502 -2.912 1.00 88.62 116 ASN A O 1
ATOM 917 N N . VAL A 1 117 ? 14.995 4.660 -1.446 1.00 88.81 117 VAL A N 1
ATOM 918 C CA . VAL A 1 117 ? 14.808 3.335 -0.845 1.00 88.81 117 VAL A CA 1
ATOM 919 C C . VAL A 1 117 ? 13.584 3.358 0.070 1.00 88.81 117 VAL A C 1
ATOM 921 O O . VAL A 1 117 ? 13.344 4.323 0.797 1.00 88.81 117 VAL A O 1
ATOM 924 N N . LEU A 1 118 ? 12.805 2.283 -0.002 1.00 90.50 118 LEU A N 1
ATOM 925 C CA . LEU A 1 118 ? 11.599 2.084 0.788 1.00 90.50 118 LEU A CA 1
ATOM 926 C C . LEU A 1 118 ? 11.909 1.208 2.003 1.00 90.50 118 LEU A C 1
ATOM 928 O O . LEU A 1 118 ? 12.688 0.257 1.915 1.00 90.50 118 LEU A O 1
ATOM 932 N N . SER A 1 119 ? 11.260 1.505 3.125 1.00 90.56 119 SER A N 1
ATOM 933 C CA . SER A 1 119 ? 11.307 0.673 4.322 1.00 90.56 119 SER A CA 1
ATOM 934 C C . SER A 1 119 ? 10.638 -0.686 4.094 1.00 90.56 119 SER A C 1
ATOM 936 O O . SER A 1 119 ? 9.921 -0.914 3.116 1.00 90.56 119 SER A O 1
ATOM 938 N N . LYS A 1 120 ? 10.802 -1.592 5.062 1.00 91.00 120 LYS A N 1
ATOM 939 C CA . LYS A 1 120 ? 10.036 -2.844 5.093 1.00 91.00 120 LYS A CA 1
ATOM 940 C C . LYS A 1 120 ? 8.528 -2.554 5.173 1.00 91.00 120 LYS A C 1
ATOM 942 O O . LYS A 1 120 ? 8.161 -1.596 5.860 1.00 91.00 120 LYS A O 1
ATOM 947 N N . PRO A 1 121 ? 7.673 -3.372 4.527 1.00 93.19 121 PRO A N 1
ATOM 948 C CA . PRO A 1 121 ? 6.231 -3.242 4.661 1.00 93.19 121 PRO A CA 1
ATOM 949 C C . PRO A 1 121 ? 5.782 -3.432 6.109 1.00 93.19 121 PRO A C 1
ATOM 951 O O . PRO A 1 121 ? 6.129 -4.422 6.754 1.00 93.19 121 PRO A O 1
ATOM 954 N N . THR A 1 122 ? 4.987 -2.494 6.605 1.00 91.00 122 THR A N 1
ATOM 955 C CA . THR A 1 122 ? 4.362 -2.533 7.930 1.00 91.00 122 THR A CA 1
ATOM 956 C C . THR A 1 122 ? 2.849 -2.473 7.791 1.00 91.00 122 THR A C 1
ATOM 958 O O . THR A 1 122 ? 2.345 -1.904 6.826 1.00 91.00 122 THR A O 1
ATOM 961 N N . GLN A 1 123 ? 2.120 -3.049 8.746 1.00 90.56 123 GLN A N 1
ATOM 962 C CA . GLN A 1 123 ? 0.661 -2.954 8.764 1.00 90.56 123 GLN A CA 1
ATOM 963 C C . GLN A 1 123 ? 0.225 -1.546 9.161 1.00 90.56 123 GLN A C 1
ATOM 965 O O . GLN A 1 123 ? 0.755 -0.970 10.111 1.00 90.56 123 GLN A O 1
ATOM 970 N N . PHE A 1 124 ? -0.763 -1.018 8.450 1.00 89.19 124 PHE A N 1
ATOM 971 C CA . PHE A 1 124 ? -1.411 0.243 8.757 1.00 89.19 124 PHE A CA 1
ATOM 972 C C . PHE A 1 124 ? -2.917 0.034 8.824 1.00 89.19 124 PHE A C 1
ATOM 974 O O . PHE A 1 124 ? -3.526 -0.463 7.877 1.00 89.19 124 PHE A O 1
ATOM 981 N N . ASN A 1 125 ? -3.508 0.399 9.959 1.00 87.12 125 ASN A N 1
ATOM 982 C CA . ASN A 1 125 ? -4.948 0.331 10.144 1.00 87.12 125 ASN A CA 1
ATOM 983 C C . ASN A 1 125 ? -5.611 1.496 9.406 1.00 87.12 125 ASN A C 1
ATOM 985 O O . ASN A 1 125 ? -5.223 2.648 9.575 1.00 87.12 125 ASN A O 1
ATOM 989 N N . LEU A 1 126 ? -6.604 1.180 8.580 1.00 87.62 126 LEU A N 1
ATOM 990 C CA . LEU A 1 126 ? -7.340 2.166 7.790 1.00 87.62 126 LEU A CA 1
ATOM 991 C C . LEU A 1 126 ? -8.501 2.803 8.568 1.00 87.62 126 LEU A C 1
ATOM 993 O O . LEU A 1 126 ? -9.152 3.713 8.055 1.00 87.62 126 LEU A O 1
ATOM 997 N N . MET A 1 127 ? -8.805 2.309 9.771 1.00 89.00 127 MET A N 1
ATOM 998 C CA . MET A 1 127 ? -9.837 2.888 10.626 1.00 89.00 127 MET A CA 1
ATOM 999 C C . MET A 1 127 ? -9.341 4.178 11.274 1.00 89.00 127 MET A C 1
ATOM 1001 O O . MET A 1 127 ? -8.199 4.280 11.723 1.00 89.00 127 MET A O 1
ATOM 1005 N N . PHE A 1 128 ? -10.232 5.161 11.353 1.00 87.81 128 PHE A N 1
ATOM 1006 C CA . PHE A 1 128 ? -9.989 6.368 12.126 1.00 87.81 128 PHE A CA 1
ATOM 1007 C C . PHE A 1 128 ? -10.251 6.071 13.596 1.00 87.81 128 PHE A C 1
ATOM 1009 O O . PHE A 1 128 ? -11.382 5.775 13.964 1.00 87.81 128 PHE A O 1
ATOM 1016 N N . GLU A 1 129 ? -9.219 6.171 14.427 1.00 87.81 129 GLU A N 1
ATOM 1017 C CA . GLU A 1 129 ? -9.394 6.102 15.875 1.00 87.81 129 GLU A CA 1
ATOM 1018 C C . GLU A 1 129 ? -9.970 7.423 16.390 1.00 87.81 129 GLU A C 1
ATOM 1020 O O . GLU A 1 129 ? -9.497 8.508 16.032 1.00 87.81 129 GLU A O 1
ATOM 1025 N N . THR A 1 130 ? -10.973 7.343 17.262 1.00 90.19 130 THR A N 1
ATOM 1026 C CA . THR A 1 130 ? -11.507 8.510 17.961 1.00 90.19 130 THR A CA 1
ATOM 1027 C C . THR A 1 130 ? -11.700 8.247 19.447 1.00 90.19 130 THR A C 1
ATOM 1029 O O . THR A 1 130 ? -11.752 7.116 19.930 1.00 90.19 130 THR A O 1
ATOM 1032 N N . THR A 1 131 ? -11.806 9.335 20.196 1.00 90.94 131 THR A N 1
ATOM 1033 C CA . THR A 1 131 ? -11.964 9.315 21.644 1.00 90.94 131 THR A CA 1
ATOM 1034 C C . THR A 1 131 ? -13.370 9.787 21.988 1.00 90.94 131 THR A C 1
ATOM 1036 O O . THR A 1 131 ? -13.765 10.901 21.646 1.00 90.94 131 THR A O 1
ATOM 1039 N N . VAL A 1 132 ? -14.137 8.944 22.675 1.00 88.50 132 VAL A N 1
ATOM 1040 C CA . VAL A 1 132 ? -15.536 9.201 23.018 1.00 88.50 132 VAL A CA 1
ATOM 1041 C C . VAL A 1 132 ? -15.637 9.745 24.445 1.00 88.50 132 VAL A C 1
ATOM 1043 O O . VAL A 1 132 ? -15.217 9.114 25.416 1.00 88.50 132 VAL A O 1
ATOM 1046 N N . GLY A 1 133 ? -16.248 10.924 24.572 1.00 88.69 133 GLY A N 1
ATOM 1047 C CA . GLY A 1 133 ? -16.478 11.600 25.850 1.00 88.69 133 GLY A CA 1
ATOM 1048 C C . GLY A 1 133 ? -15.293 12.448 26.346 1.00 88.69 133 GLY A C 1
ATOM 1049 O O . GLY A 1 133 ? -14.181 12.353 25.832 1.00 88.69 133 GLY A O 1
ATOM 1050 N N . PRO A 1 134 ? -15.515 13.297 27.366 1.00 87.81 134 PRO A N 1
ATOM 1051 C CA . PRO A 1 134 ? -14.535 14.293 27.817 1.00 87.81 134 PRO A CA 1
ATOM 1052 C C . PRO A 1 134 ? -13.340 13.694 28.572 1.00 87.81 134 PRO A C 1
ATOM 1054 O O . PRO A 1 134 ? -12.299 14.334 28.678 1.00 87.81 134 PRO A O 1
ATOM 1057 N N . THR A 1 135 ? -13.484 12.484 29.119 1.00 86.56 135 THR A N 1
ATOM 1058 C CA . THR A 1 135 ? -12.430 11.786 29.877 1.00 86.56 135 THR A CA 1
ATOM 1059 C C . THR A 1 135 ? -11.533 10.922 28.997 1.00 86.56 135 THR A C 1
ATOM 1061 O O . THR A 1 135 ? -10.480 10.480 29.448 1.00 86.56 135 THR A O 1
ATOM 1064 N N . GLY A 1 136 ? -11.969 10.640 27.768 1.00 80.94 136 GLY A N 1
ATOM 1065 C CA . GLY A 1 136 ? -11.274 9.798 26.804 1.00 80.94 136 GLY A CA 1
ATOM 1066 C C . GLY A 1 136 ? -11.019 8.350 27.206 1.00 80.94 136 GLY A C 1
ATOM 1067 O O . GLY A 1 136 ? -10.127 7.703 26.665 1.00 80.94 136 GLY A O 1
ATOM 1068 N N . GLN A 1 137 ? -11.808 7.835 28.146 1.00 82.19 137 GLN A N 1
ATOM 1069 C CA . GLN A 1 137 ? -11.732 6.437 28.575 1.00 82.19 137 GLN A CA 1
ATOM 1070 C C . GLN A 1 137 ? -12.331 5.470 27.546 1.00 82.19 137 GLN A C 1
ATOM 1072 O O . GLN A 1 137 ? -11.961 4.300 27.521 1.00 82.19 137 GLN A O 1
ATOM 1077 N N . LEU A 1 138 ? -13.247 5.952 26.703 1.00 81.81 138 LEU A N 1
ATOM 1078 C CA . LEU A 1 138 ? -13.878 5.171 25.646 1.00 81.81 138 LEU A CA 1
ATOM 1079 C C . LEU A 1 138 ? -13.208 5.490 24.313 1.00 81.81 138 LEU A C 1
ATOM 1081 O O . LEU A 1 138 ? -13.127 6.651 23.914 1.00 81.81 138 LEU A O 1
ATOM 1085 N N . LYS A 1 139 ? -12.753 4.447 23.624 1.00 81.88 139 LYS A N 1
ATOM 1086 C CA . LYS A 1 139 ? -12.232 4.530 22.260 1.00 81.88 139 LYS A CA 1
ATOM 1087 C C . LYS A 1 139 ? -13.293 4.068 21.270 1.00 81.88 139 LYS A C 1
ATOM 1089 O O . LYS A 1 139 ? -14.024 3.110 21.549 1.00 81.88 139 LYS A O 1
ATOM 1094 N N . GLY A 1 140 ? -13.363 4.747 20.136 1.00 74.31 140 GLY A N 1
ATOM 1095 C CA . GLY A 1 140 ? -14.210 4.386 19.005 1.00 74.31 140 GLY A CA 1
ATOM 1096 C C . GLY A 1 140 ? -13.499 4.550 17.679 1.00 74.31 140 GLY A C 1
ATOM 1097 O O . GLY A 1 140 ? -12.265 4.773 17.692 1.00 74.31 140 GLY A O 1
#

Radius of gyration: 20.85 Å; chains: 1; bounding box: 55×29×61 Å